Protein AF-0000000080508509 (afdb_homodimer)

Solvent-accessible surface area (backbone atoms only — not comparable to full-atom values): 11222 Å² total; per-residue (Å²): 131,80,60,47,31,61,36,50,86,45,82,54,55,72,40,96,90,45,102,62,51,73,41,67,70,56,80,52,64,71,57,26,54,51,52,53,60,67,33,63,46,80,98,64,75,83,56,93,89,34,28,39,43,48,80,21,42,58,78,85,31,48,38,66,71,68,46,54,82,38,71,38,93,80,52,66,69,73,52,74,74,63,74,76,69,74,68,84,120,129,82,60,47,33,61,36,48,84,45,81,55,54,71,39,95,89,44,100,60,51,72,39,65,69,56,83,51,65,71,58,26,54,52,51,52,61,68,32,64,46,80,97,63,76,82,56,92,87,33,28,38,44,48,79,21,41,57,78,85,32,49,35,66,71,70,48,54,82,38,70,39,93,80,52,67,72,74,53,74,75,64,72,75,68,73,69,84,120

Radius of gyration: 24.79 Å; Cα contacts (8 Å, |Δi|>4): 246; chains: 2; bounding box: 26×82×51 Å

Sequence (178 aa):
MPTNCAAAGCATTYNKHINISFHRFPLDPKRRKEWVRLVRRKNFVPGKHTFLCSKHFEASCFDLTGQTRRLKMDAVPTIFDFCTHIKSMMPTNCAAAGCATTYNKHINISFHRFPLDPKRRKEWVRLVRRKNFVPGKHTFLCSKHFEASCFDLTGQTRRLKMDAVPTIFDFCTHIKSM

pLDDT: mean 87.16, std 14.8, range [30.55, 97.12]

Nearest PDB structures (foldseek):
  2d8r-assembly1_A  TM=6.624E-01  e=6.132E-11  Homo sapiens
  2l1g-assembly1_A  TM=7.612E-01  e=1.459E-04  Homo sapiens
  8k2c-assembly1_Sa  TM=2.444E-01  e=3.471E+00  Homo sapiens
  6az1-assembly1_b  TM=2.958E-01  e=5.538E+00  Leishmania donovani
  2d8r-assembly1_A  TM=6.630E-01  e=4.109E-11  Homo sapiens

Organism: NCBI:txid72004

InterPro domains:
  IPR006612 THAP-type zinc finger [PF05485] (5-80)
  IPR006612 THAP-type zinc finger [PS50950] (1-80)
  IPR006612 THAP-type zinc finger [SM00692] (22-85)
  IPR006612 THAP-type zinc finger [SM00980] (3-86)
  IPR026521 THAP domain-containing protein 2 [PTHR47696] (1-89)
  IPR038441 THAP-type zinc finger superfamily [G3DSA:6.20.210.20] (7-72)

Secondary structure (DSSP, 8-state):
---BB-STT---B--TTS---EEEPPSSHHHHHHHHHHTT-TT----TT-EEEGGGS-GGGEE------EEPTT---------------/---BB-STT---B--TTS---EEEPPSSHHHHHHHHHHTT-TT----TT-EEEGGGS-GGGEE------EEPTT---------------

Structure (mmCIF, N/CA/C/O backbone):
data_AF-0000000080508509-model_v1
#
loop_
_entity.id
_entity.type
_entity.pdbx_description
1 polymer 'THAP-t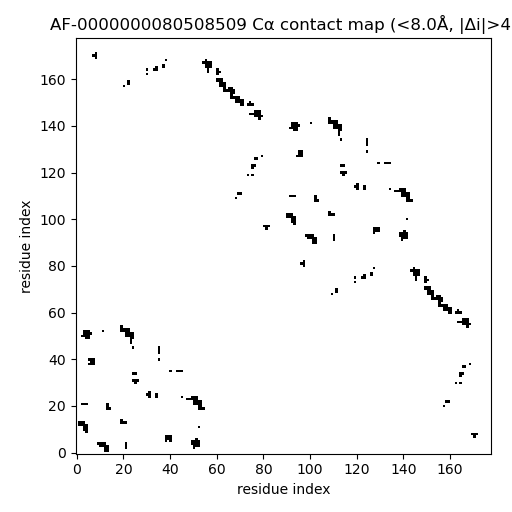ype domain-containing protein'
#
loop_
_atom_site.group_PDB
_atom_site.id
_atom_site.type_symbol
_atom_site.label_atom_id
_atom_site.label_alt_id
_atom_site.label_comp_id
_atom_site.label_asym_id
_atom_site.label_entity_id
_atom_site.label_seq_id
_atom_site.pdbx_PDB_ins_code
_atom_site.Cartn_x
_atom_site.Cartn_y
_atom_site.Cartn_z
_atom_site.occupancy
_atom_site.B_iso_or_equiv
_atom_site.auth_seq_id
_atom_site.auth_comp_id
_atom_site.auth_asym_id
_atom_site.auth_atom_id
_atom_site.pdbx_PDB_model_num
ATOM 1 N N . MET A 1 1 ? 14.562 12.945 16.875 1 72.56 1 MET A N 1
ATOM 2 C CA . MET A 1 1 ? 13.297 13.469 17.375 1 72.56 1 MET A CA 1
ATOM 3 C C . MET A 1 1 ? 12.117 12.836 16.641 1 72.56 1 MET A C 1
ATOM 5 O O . MET A 1 1 ? 12.188 12.562 15.445 1 72.56 1 MET A O 1
ATOM 9 N N . PRO A 1 2 ? 11.117 12.391 17.453 1 84.06 2 PRO A N 1
ATOM 10 C CA . PRO A 1 2 ? 10.008 11.75 16.734 1 84.06 2 PRO A CA 1
ATOM 11 C C . PRO A 1 2 ? 9.266 12.711 15.812 1 84.06 2 PRO A C 1
ATOM 13 O O . PRO A 1 2 ? 9.312 13.93 16.016 1 84.06 2 PRO A O 1
ATOM 16 N N . THR A 1 3 ? 8.734 12.234 14.758 1 93.12 3 THR A N 1
ATOM 17 C CA . THR A 1 3 ? 7.918 13.023 13.836 1 93.12 3 THR A CA 1
ATOM 18 C C . THR A 1 3 ? 6.711 13.609 14.555 1 93.12 3 THR A C 1
ATOM 20 O O . THR A 1 3 ? 6.02 12.906 15.297 1 93.12 3 THR A O 1
ATOM 23 N N . ASN A 1 4 ? 6.582 14.938 14.484 1 95.75 4 ASN A N 1
ATOM 24 C CA . ASN A 1 4 ? 5.441 15.617 15.086 1 95.75 4 ASN A CA 1
ATOM 25 C C . ASN A 1 4 ? 4.746 16.531 14.086 1 95.75 4 ASN A C 1
ATOM 27 O O . ASN A 1 4 ? 5.289 16.828 13.023 1 95.75 4 ASN A O 1
ATOM 31 N N . CYS A 1 5 ? 3.564 16.938 14.414 1 95.88 5 CYS A N 1
ATOM 32 C CA . CYS A 1 5 ? 2.75 17.781 13.547 1 95.88 5 CYS A CA 1
ATOM 33 C C . CYS A 1 5 ? 3.166 19.25 13.664 1 95.88 5 CYS A C 1
ATOM 35 O O . CYS A 1 5 ? 3.436 19.734 14.758 1 95.88 5 CYS A O 1
ATOM 37 N N . ALA A 1 6 ? 3.119 19.938 12.617 1 95 6 ALA A N 1
ATOM 38 C CA . ALA A 1 6 ? 3.592 21.312 12.578 1 95 6 ALA A CA 1
ATOM 39 C C . ALA A 1 6 ? 2.445 22.297 12.82 1 95 6 ALA A C 1
ATOM 41 O O . ALA A 1 6 ? 2.676 23.484 13.039 1 95 6 ALA A O 1
ATOM 42 N N . ALA A 1 7 ? 1.278 21.875 12.805 1 94.81 7 ALA A N 1
ATOM 43 C CA . ALA A 1 7 ? 0.15 22.797 12.969 1 94.81 7 ALA A CA 1
ATOM 44 C C . ALA A 1 7 ? 0.145 23.406 14.367 1 94.81 7 ALA A C 1
ATOM 46 O O . ALA A 1 7 ? 0.368 22.703 15.359 1 94.81 7 ALA A O 1
ATOM 47 N N . ALA A 1 8 ? -0.17 24.672 14.359 1 92.25 8 ALA A N 1
ATOM 48 C CA . ALA A 1 8 ? -0.276 25.344 15.648 1 92.25 8 ALA A CA 1
ATOM 49 C C . ALA A 1 8 ? -1.357 24.703 16.516 1 92.25 8 ALA A C 1
ATOM 51 O O . ALA A 1 8 ? -2.473 24.469 16.047 1 92.25 8 ALA A O 1
ATOM 52 N N . GLY A 1 9 ? -0.946 24.344 17.812 1 90.12 9 GLY A N 1
ATOM 53 C CA . GLY A 1 9 ? -1.925 23.812 18.75 1 90.12 9 GLY A CA 1
ATOM 54 C C . GLY A 1 9 ? -2.072 22.312 18.656 1 90.12 9 GLY A C 1
ATOM 55 O O . GLY A 1 9 ? -2.822 21.703 19.422 1 90.12 9 GLY A O 1
ATOM 56 N N . CYS A 1 10 ? -1.465 21.734 17.656 1 92.88 10 CYS A N 1
ATOM 57 C CA . CYS A 1 10 ? -1.53 20.281 17.531 1 92.88 10 CYS A CA 1
ATOM 58 C C . CYS A 1 10 ? -0.289 19.625 18.125 1 92.88 10 CYS A C 1
ATOM 60 O O . CYS A 1 10 ? 0.835 19.969 17.75 1 92.88 10 CYS A O 1
ATOM 62 N N . ALA A 1 11 ? -0.434 18.688 19.031 1 92.38 11 ALA A N 1
ATOM 63 C CA . ALA A 1 11 ? 0.683 18.047 19.719 1 92.38 11 ALA A CA 1
ATOM 64 C C . ALA A 1 11 ? 0.835 16.594 19.281 1 92.38 11 ALA A C 1
ATOM 66 O O . ALA A 1 11 ? 1.504 15.805 19.953 1 92.38 11 ALA A O 1
ATOM 67 N N . THR A 1 12 ? 0.213 16.375 18.188 1 94.44 12 THR A N 1
ATOM 68 C CA . THR A 1 12 ? 0.257 14.977 17.75 1 94.44 12 THR A CA 1
ATOM 69 C C . THR A 1 12 ? 1.686 14.562 17.406 1 94.44 12 THR A C 1
ATOM 71 O O . THR A 1 12 ? 2.398 15.297 16.703 1 94.44 12 THR A O 1
ATOM 74 N N . THR A 1 13 ? 2.139 13.461 17.938 1 95.25 13 THR A N 1
ATOM 75 C CA . THR A 1 13 ? 3.43 12.844 17.656 1 95.25 13 THR A CA 1
ATOM 76 C C . THR A 1 13 ? 3.244 11.414 17.141 1 95.25 13 THR A C 1
ATOM 78 O O . THR A 1 13 ? 2.27 10.75 17.484 1 95.25 13 THR A O 1
ATOM 81 N N . TYR A 1 14 ? 4.109 11.109 16.328 1 94.81 14 TYR A N 1
ATOM 82 C CA . TYR A 1 14 ? 4 9.789 15.727 1 94.81 14 TYR A CA 1
ATOM 83 C C . TYR A 1 14 ? 3.959 8.695 16.797 1 94.81 14 TYR A C 1
ATOM 85 O O . TYR A 1 14 ? 4.746 8.719 17.734 1 94.81 14 TYR A O 1
ATOM 93 N N . ASN A 1 15 ? 3.027 7.938 16.625 1 89.94 15 ASN A N 1
ATOM 94 C CA . ASN A 1 15 ? 2.811 6.738 17.422 1 89.94 15 ASN A CA 1
ATOM 95 C C . ASN A 1 15 ? 2.354 5.566 16.562 1 89.94 15 ASN A C 1
ATOM 97 O O . ASN A 1 15 ? 1.286 5.617 15.945 1 89.94 15 ASN A O 1
ATOM 101 N N . LYS A 1 16 ? 3.238 4.504 16.547 1 86.88 16 LYS A N 1
ATOM 102 C CA . LYS A 1 16 ? 2.975 3.365 15.672 1 86.88 16 LYS A CA 1
ATOM 103 C C . LYS A 1 16 ? 1.656 2.688 16.031 1 86.88 16 LYS A C 1
ATOM 105 O O . LYS A 1 16 ? 1.104 1.926 15.234 1 86.88 16 LYS A O 1
ATOM 110 N N . HIS A 1 17 ? 1.22 2.959 17.266 1 90.25 17 HIS A N 1
ATOM 111 C CA . HIS A 1 17 ? 0.014 2.287 17.734 1 90.25 17 HIS A CA 1
ATOM 112 C C . HIS A 1 17 ? -1.232 3.107 17.422 1 90.25 17 HIS A C 1
ATOM 114 O O . HIS A 1 17 ? -2.354 2.666 17.672 1 90.25 17 HIS A O 1
ATOM 120 N N . ILE A 1 18 ? -0.999 4.262 16.953 1 87.25 18 ILE A N 1
ATOM 121 C CA . ILE A 1 18 ? -2.113 5.141 16.609 1 87.25 18 ILE A CA 1
ATOM 122 C C . ILE A 1 18 ? -2.156 5.355 15.109 1 87.25 18 ILE A C 1
ATOM 124 O O . ILE A 1 18 ? -1.117 5.539 14.469 1 87.25 18 ILE A O 1
ATOM 128 N N . ASN A 1 19 ? -3.451 5.285 14.555 1 89.06 19 ASN A N 1
ATOM 129 C CA . ASN A 1 19 ? -3.639 5.41 13.109 1 89.06 19 ASN A CA 1
ATOM 130 C C . ASN A 1 19 ? -3.635 6.875 12.672 1 89.06 19 ASN A C 1
ATOM 132 O O . ASN A 1 19 ? -4.66 7.398 12.242 1 89.06 19 ASN A O 1
ATOM 136 N N . ILE A 1 20 ? -2.555 7.449 12.906 1 92.94 20 ILE A N 1
ATOM 137 C CA . ILE A 1 20 ? -2.357 8.812 12.438 1 92.94 20 ILE A CA 1
ATOM 138 C C . ILE A 1 20 ? -1.149 8.875 11.508 1 92.94 20 ILE A C 1
ATOM 140 O O . ILE A 1 20 ? -0.063 8.406 11.859 1 92.94 20 ILE A O 1
ATOM 144 N N . SER A 1 21 ? -1.402 9.375 10.281 1 93.12 21 SER A N 1
ATOM 145 C CA . SER A 1 21 ? -0.317 9.508 9.312 1 93.12 21 SER A CA 1
ATOM 146 C C . SER A 1 21 ? 0.202 10.938 9.25 1 93.12 21 SER A C 1
ATOM 148 O O . SER A 1 21 ? -0.499 11.875 9.641 1 93.12 21 SER A O 1
ATOM 150 N N . PHE A 1 22 ? 1.434 11.125 8.867 1 95.5 22 PHE A N 1
ATOM 151 C CA . PHE A 1 22 ? 2.115 12.406 8.758 1 95.5 22 PHE A CA 1
ATOM 152 C C . PHE A 1 22 ? 2.506 12.695 7.309 1 95.5 22 PHE A C 1
ATOM 154 O O . PHE A 1 22 ? 3.107 11.844 6.645 1 95.5 22 PHE A O 1
ATOM 161 N N . HIS A 1 23 ? 2.193 13.891 6.828 1 95.94 23 HIS A N 1
ATOM 162 C CA . HIS A 1 23 ? 2.318 14.211 5.41 1 95.94 23 HIS A CA 1
ATOM 163 C C . HIS A 1 23 ? 3.145 15.469 5.195 1 95.94 23 HIS A C 1
ATOM 165 O O . HIS A 1 23 ? 2.936 16.484 5.879 1 95.94 23 HIS A O 1
ATOM 171 N N . ARG A 1 24 ? 3.988 15.359 4.309 1 95.31 24 ARG A N 1
ATOM 172 C CA . ARG A 1 24 ? 4.855 16.484 3.975 1 95.31 24 ARG A CA 1
ATOM 173 C C . ARG A 1 24 ? 4.062 17.609 3.324 1 95.31 24 ARG A C 1
ATOM 175 O O . ARG A 1 24 ? 3.033 17.375 2.693 1 95.31 24 ARG A O 1
ATOM 182 N N . PHE A 1 25 ? 4.668 18.828 3.457 1 96.31 25 PHE A N 1
ATOM 183 C CA . PHE A 1 25 ? 4.082 19.969 2.758 1 96.31 25 PHE A CA 1
ATOM 184 C C . PHE A 1 25 ? 4.266 19.828 1.251 1 96.31 25 PHE A C 1
ATOM 186 O O . PHE A 1 25 ? 5.281 19.297 0.789 1 96.31 25 PHE A O 1
ATOM 193 N N . PRO A 1 26 ? 3.32 20.344 0.505 1 94.5 26 PRO A N 1
ATOM 194 C CA . PRO A 1 26 ? 3.381 20.203 -0.952 1 94.5 26 PRO A CA 1
ATOM 195 C C . PRO A 1 26 ? 4.605 20.875 -1.558 1 94.5 26 PRO A C 1
ATOM 197 O O . PRO A 1 26 ? 5.062 21.906 -1.053 1 94.5 26 PRO A O 1
ATOM 200 N N . LEU A 1 27 ? 5.059 20.312 -2.588 1 91.81 27 LEU A N 1
ATOM 201 C CA . LEU A 1 27 ? 6.141 20.922 -3.348 1 91.81 27 LEU A CA 1
ATOM 202 C C . LEU A 1 27 ? 5.617 22.047 -4.246 1 91.81 27 LEU A C 1
ATOM 204 O O . LEU A 1 27 ? 6.328 23.016 -4.52 1 91.81 27 LEU A O 1
ATOM 208 N N . ASP A 1 28 ? 4.434 21.859 -4.703 1 93.25 28 ASP A N 1
ATOM 209 C CA . ASP A 1 28 ? 3.787 22.922 -5.477 1 93.25 28 ASP A CA 1
ATOM 210 C C . ASP A 1 28 ? 3.697 24.219 -4.676 1 93.25 28 ASP A C 1
ATOM 212 O O . ASP A 1 28 ? 3.111 24.234 -3.59 1 93.25 28 ASP A O 1
ATOM 216 N N . PRO A 1 29 ? 4.297 25.25 -5.246 1 93.94 29 PRO A N 1
ATOM 217 C CA . PRO A 1 29 ? 4.391 26.484 -4.461 1 93.94 29 PRO A CA 1
ATOM 218 C C . PRO A 1 29 ? 3.021 27.047 -4.082 1 93.94 29 PRO A C 1
ATOM 220 O O . PRO A 1 29 ? 2.855 27.594 -2.984 1 93.94 29 PRO A O 1
ATOM 223 N N . LYS A 1 30 ? 2.109 26.969 -5 1 94.44 30 LYS A N 1
ATOM 224 C CA . LYS A 1 30 ? 0.781 27.5 -4.703 1 94.44 30 LYS A CA 1
ATOM 225 C C . LYS A 1 30 ? 0.122 26.719 -3.562 1 94.44 30 LYS A C 1
ATOM 227 O O . LYS A 1 30 ? -0.407 27.312 -2.623 1 94.44 30 LYS A O 1
ATOM 232 N N . ARG A 1 31 ? 0.186 25.453 -3.641 1 94.31 31 ARG A N 1
ATOM 233 C CA . ARG A 1 31 ? -0.402 24.609 -2.613 1 94.31 31 ARG A CA 1
ATOM 234 C C . ARG A 1 31 ? 0.341 24.75 -1.289 1 94.31 31 ARG A C 1
ATOM 236 O O . ARG A 1 31 ? -0.278 24.781 -0.223 1 94.31 31 ARG A O 1
ATOM 243 N N . ARG A 1 32 ? 1.584 24.797 -1.441 1 95.38 32 ARG A N 1
ATOM 244 C CA . ARG A 1 32 ? 2.426 24.938 -0.26 1 95.38 32 ARG A CA 1
ATOM 245 C C . ARG A 1 32 ? 2.082 26.219 0.5 1 95.38 32 ARG A C 1
ATOM 247 O O . ARG A 1 32 ? 1.946 26.203 1.726 1 95.38 32 ARG A O 1
ATOM 254 N N . LYS A 1 33 ? 1.984 27.297 -0.17 1 94.69 33 LYS A N 1
ATOM 255 C CA . LYS A 1 33 ? 1.619 28.578 0.445 1 94.69 33 LYS A CA 1
ATOM 256 C C . LYS A 1 33 ? 0.267 28.469 1.146 1 94.69 33 LYS A C 1
ATOM 258 O O . LYS A 1 33 ? 0.091 29.016 2.242 1 94.69 33 LYS A O 1
ATOM 263 N N . GLU A 1 34 ? -0.611 27.781 0.542 1 95.62 34 GLU A N 1
ATOM 264 C CA . GLU A 1 34 ? -1.937 27.609 1.127 1 95.62 34 GLU A CA 1
ATOM 265 C C . GLU A 1 34 ? -1.864 26.812 2.434 1 95.62 34 GLU A C 1
ATOM 267 O O . GLU A 1 34 ? -2.482 27.203 3.43 1 95.62 34 GLU A O 1
ATOM 272 N N . TRP A 1 35 ? -1.175 25.703 2.418 1 97.06 35 TRP A N 1
ATOM 273 C CA . TRP A 1 35 ? -0.987 24.906 3.633 1 97.06 35 TRP A CA 1
ATOM 274 C C . TRP A 1 35 ? -0.374 25.766 4.742 1 97.06 35 TRP A C 1
ATOM 276 O O . TRP A 1 35 ? -0.837 25.734 5.883 1 97.06 35 TRP A O 1
ATOM 286 N N . VAL A 1 36 ? 0.632 26.531 4.441 1 96.12 36 VAL A N 1
ATOM 287 C CA . VAL A 1 36 ? 1.371 27.328 5.418 1 96.12 36 VAL A CA 1
ATOM 288 C C . VAL A 1 36 ? 0.443 28.359 6.047 1 96.12 36 VAL A C 1
ATOM 290 O O . VAL A 1 36 ? 0.501 28.594 7.254 1 96.12 36 VAL A O 1
ATOM 293 N N . ARG A 1 37 ? -0.347 28.891 5.289 1 94.31 37 ARG A N 1
ATOM 294 C CA . ARG A 1 37 ? -1.312 29.859 5.793 1 94.31 37 ARG A CA 1
ATOM 295 C C . ARG A 1 37 ? -2.293 29.203 6.762 1 94.31 37 ARG A C 1
ATOM 297 O O . ARG A 1 37 ? -2.645 29.797 7.785 1 94.31 37 ARG A O 1
ATOM 304 N N . LEU A 1 38 ? -2.666 28.062 6.5 1 94.5 38 LEU A N 1
ATOM 305 C CA . LEU A 1 38 ? -3.736 27.391 7.23 1 94.5 38 LEU A CA 1
ATOM 306 C C . LEU A 1 38 ? -3.227 26.844 8.562 1 94.5 38 LEU A C 1
ATOM 308 O O . LEU A 1 38 ? -3.992 26.719 9.516 1 94.5 38 LEU A O 1
ATOM 312 N N . VAL A 1 39 ? -1.944 26.547 8.672 1 94.25 39 VAL A N 1
ATOM 313 C CA . VAL A 1 39 ? -1.438 25.953 9.898 1 94.25 39 VAL A CA 1
ATOM 314 C C . VAL A 1 39 ? -1.191 27.031 10.945 1 94.25 39 VAL A C 1
ATOM 316 O O . VAL A 1 39 ? -0.866 26.734 12.094 1 94.25 39 VAL A O 1
ATOM 319 N N . ARG A 1 40 ? -1.244 28.234 10.688 1 90.62 40 ARG A N 1
ATOM 320 C CA . ARG A 1 40 ? -1.271 29.406 11.547 1 90.62 40 ARG A CA 1
ATOM 321 C C . ARG A 1 40 ? -0.055 29.438 12.469 1 90.62 40 ARG A C 1
ATOM 323 O O . ARG A 1 40 ? -0.177 29.75 13.656 1 90.62 40 ARG A O 1
ATOM 330 N N . ARG A 1 41 ? 0.972 29.047 11.93 1 88 41 ARG A N 1
ATOM 331 C CA . ARG A 1 41 ? 2.227 29.188 12.656 1 88 41 ARG A CA 1
ATOM 332 C C . ARG A 1 41 ? 2.953 30.469 12.258 1 88 41 ARG A C 1
ATOM 334 O O . ARG A 1 41 ? 3.064 30.781 11.07 1 88 41 ARG A O 1
ATOM 341 N N . LYS A 1 42 ? 3.326 31.203 13.242 1 85.81 42 LYS A N 1
ATOM 342 C CA . LYS A 1 42 ? 4.004 32.469 12.977 1 85.81 42 LYS A CA 1
ATOM 343 C C . LYS A 1 42 ? 5.41 32.25 12.43 1 85.81 42 LYS A C 1
ATOM 345 O O . LYS A 1 42 ? 6.145 31.391 12.93 1 85.81 42 LYS A O 1
ATOM 350 N N . ASN A 1 43 ? 5.852 33.125 11.336 1 88.81 43 ASN A N 1
ATOM 351 C CA . ASN A 1 43 ? 7.184 33.031 10.742 1 88.81 43 ASN A CA 1
ATOM 352 C C . ASN A 1 43 ? 7.598 31.609 10.461 1 88.81 43 ASN A C 1
ATOM 354 O O . ASN A 1 43 ? 8.719 31.203 10.766 1 88.81 43 ASN A O 1
ATOM 358 N N . PHE A 1 44 ? 6.746 30.875 9.992 1 93 44 PHE A N 1
ATOM 359 C CA . PHE A 1 44 ? 6.926 29.453 9.805 1 93 44 PHE A CA 1
ATOM 360 C C . PHE A 1 44 ? 7.262 29.141 8.344 1 93 44 PHE A C 1
ATOM 362 O O . PHE A 1 44 ? 6.555 29.578 7.434 1 93 44 PHE A O 1
ATOM 369 N N . VAL A 1 45 ? 8.344 28.5 8.008 1 93.19 45 VAL A N 1
ATOM 370 C CA . VAL A 1 45 ? 8.734 27.984 6.707 1 93.19 45 VAL A CA 1
ATOM 371 C C . VAL A 1 45 ? 9.016 26.484 6.812 1 93.19 45 VAL A C 1
ATOM 373 O O . VAL A 1 45 ? 10.016 26.078 7.41 1 93.19 45 VAL A O 1
ATOM 376 N N . PRO A 1 46 ? 8.133 25.719 6.223 1 94.38 46 PRO A N 1
ATOM 377 C CA . PRO A 1 46 ? 8.352 24.281 6.344 1 94.38 46 PRO A CA 1
ATOM 378 C C . PRO A 1 46 ? 9.562 23.812 5.543 1 94.38 46 PRO A C 1
ATOM 380 O O . PRO A 1 46 ? 9.797 24.281 4.43 1 94.38 46 PRO A O 1
ATOM 383 N N . GLY A 1 47 ? 10.344 22.969 6.191 1 91.69 47 GLY A N 1
ATOM 384 C CA . GLY A 1 47 ? 11.461 22.344 5.516 1 91.69 47 GLY A CA 1
ATOM 385 C C . GLY A 1 47 ? 11.141 20.953 4.988 1 91.69 47 GLY A C 1
ATOM 386 O O . GLY A 1 47 ? 9.977 20.594 4.859 1 91.69 47 GLY A O 1
ATOM 387 N N . LYS A 1 48 ? 12.18 20.188 4.699 1 90 48 LYS A N 1
ATOM 388 C CA . LYS A 1 48 ? 12.039 18.859 4.133 1 90 48 LYS A CA 1
ATOM 389 C C . LYS A 1 48 ? 11.445 17.875 5.145 1 90 48 LYS A C 1
ATOM 391 O O . LYS A 1 48 ? 10.734 16.938 4.773 1 90 48 LYS A O 1
ATOM 396 N N . HIS A 1 49 ? 11.719 18.109 6.348 1 93.5 49 HIS A N 1
ATOM 397 C CA . HIS A 1 49 ? 11.25 17.188 7.375 1 93.5 49 HIS A CA 1
ATOM 398 C C . HIS A 1 49 ? 10.164 17.844 8.234 1 93.5 49 HIS A C 1
ATOM 400 O O . HIS A 1 49 ? 10.203 17.734 9.461 1 93.5 49 HIS A O 1
ATOM 406 N N . THR A 1 50 ? 9.312 18.625 7.723 1 95.44 50 THR A N 1
ATOM 407 C CA . THR A 1 50 ? 8.148 19.203 8.375 1 95.44 50 THR A CA 1
ATOM 408 C C . THR A 1 50 ? 6.863 18.531 7.895 1 95.44 50 THR A C 1
ATOM 410 O O . THR A 1 50 ? 6.652 18.375 6.695 1 95.44 50 THR A O 1
ATOM 413 N N . PHE A 1 51 ? 6.012 18.172 8.906 1 96.88 51 PHE A N 1
ATOM 414 C CA . PHE A 1 51 ? 4.859 17.359 8.539 1 96.88 51 PHE A CA 1
ATOM 415 C C . PHE A 1 51 ? 3.58 17.906 9.148 1 96.88 51 PHE A C 1
ATOM 417 O O . PHE A 1 51 ? 3.625 18.625 10.164 1 96.88 51 PHE A O 1
ATOM 424 N N . LEU A 1 52 ? 2.506 17.547 8.5 1 96.81 52 LEU A N 1
ATOM 425 C CA . LEU A 1 52 ? 1.159 17.703 9.039 1 96.81 52 LEU A CA 1
ATOM 426 C C . LEU A 1 52 ? 0.507 16.344 9.258 1 96.81 52 LEU A C 1
ATOM 428 O O . LEU A 1 52 ? 0.624 15.445 8.414 1 96.81 52 LEU A O 1
ATOM 432 N N . CYS A 1 53 ? -0.095 16.234 10.398 1 96.75 53 CYS A N 1
ATOM 433 C CA . CYS A 1 53 ? -0.702 14.938 10.664 1 96.75 53 CYS A CA 1
ATOM 434 C C . CYS A 1 53 ? -2.068 14.82 1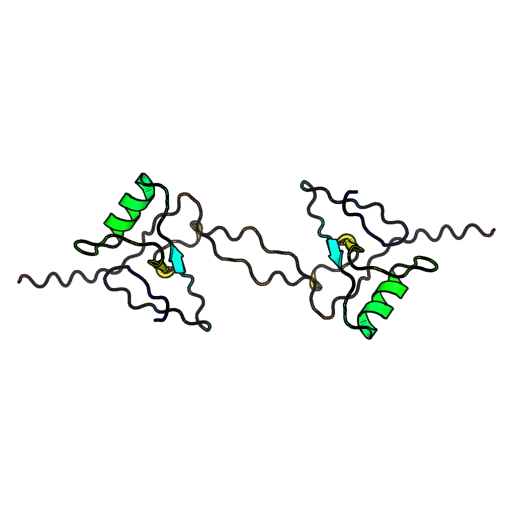0 1 96.75 53 CYS A C 1
ATOM 436 O O . CYS A 1 53 ? -2.648 15.828 9.594 1 96.75 53 CYS A O 1
ATOM 438 N N . SER A 1 54 ? -2.656 13.672 9.898 1 96.62 54 SER A N 1
ATOM 439 C CA . SER A 1 54 ? -3.857 13.352 9.125 1 96.62 54 SER A CA 1
ATOM 440 C C . SER A 1 54 ? -5.109 13.883 9.812 1 96.62 54 SER A C 1
ATOM 442 O O . SER A 1 54 ? -6.168 13.992 9.195 1 96.62 54 SER A O 1
ATOM 444 N N . LYS A 1 55 ? -5 14.297 11.031 1 95.75 55 LYS A N 1
ATOM 445 C CA . LYS A 1 55 ? -6.164 14.82 11.742 1 95.75 55 LYS A CA 1
ATOM 446 C C . LYS A 1 55 ? -6.672 16.109 11.102 1 95.75 55 LYS A C 1
ATOM 448 O O . LYS A 1 55 ? -7.816 16.5 11.32 1 95.75 55 LYS A O 1
ATOM 453 N N . HIS A 1 56 ? -5.902 16.688 10.344 1 97 56 HIS A N 1
ATOM 454 C CA . HIS A 1 56 ? -6.223 18 9.812 1 97 56 HIS A CA 1
ATOM 455 C C . HIS A 1 56 ? -6.875 17.906 8.438 1 97 56 HIS A C 1
ATOM 457 O O . HIS A 1 56 ? -7.203 18.922 7.824 1 97 56 HIS A O 1
ATOM 463 N N . PHE A 1 57 ? -7.066 16.688 8 1 97.12 57 PHE A N 1
ATOM 464 C CA . PHE A 1 57 ? -7.633 16.469 6.672 1 97.12 57 PHE A CA 1
ATOM 465 C C . PHE A 1 57 ? -8.938 15.695 6.762 1 97.12 57 PHE A C 1
ATOM 467 O O . PHE A 1 57 ? -9.102 14.852 7.641 1 97.12 57 PHE A O 1
ATOM 474 N N . GLU A 1 58 ? -9.758 15.977 5.836 1 95.94 58 GLU A N 1
ATOM 475 C CA . GLU A 1 58 ? -10.945 15.141 5.66 1 95.94 58 GLU A CA 1
ATOM 476 C C . GLU A 1 58 ? -10.578 13.781 5.07 1 95.94 58 GLU A C 1
ATOM 478 O O . GLU A 1 58 ? -9.586 13.656 4.348 1 95.94 58 GLU A O 1
ATOM 483 N N . ALA A 1 59 ? -11.445 12.797 5.328 1 92.62 59 ALA A N 1
ATOM 484 C CA . ALA A 1 59 ? -11.211 11.445 4.832 1 92.62 59 ALA A CA 1
ATOM 485 C C . ALA A 1 59 ? -11.141 11.422 3.307 1 92.62 59 ALA A C 1
ATOM 487 O O . ALA A 1 59 ? -10.398 10.625 2.725 1 92.62 59 ALA A O 1
ATOM 488 N N . SER A 1 60 ? -11.898 12.352 2.646 1 93 60 SER A N 1
ATOM 489 C CA . SER A 1 60 ? -11.984 12.391 1.19 1 93 60 SER A CA 1
ATOM 490 C C . SER A 1 60 ? -10.672 12.875 0.578 1 93 60 SER A C 1
ATOM 492 O O . SER A 1 60 ? -10.461 12.742 -0.629 1 93 60 SER A O 1
ATOM 494 N N . CYS A 1 61 ? -9.836 13.336 1.396 1 95.06 61 CYS A N 1
ATOM 495 C CA . CYS A 1 61 ? -8.562 13.852 0.907 1 95.06 61 CYS A CA 1
ATOM 496 C C . CYS A 1 61 ? -7.562 12.727 0.688 1 95.06 61 CYS A C 1
ATOM 498 O O . CYS A 1 61 ? -6.531 12.922 0.037 1 95.06 61 CYS A O 1
ATOM 500 N N . PHE A 1 62 ? -7.824 11.625 1.168 1 92.31 62 PHE A N 1
ATOM 501 C CA . PHE A 1 62 ? -6.82 10.562 1.159 1 92.31 62 PHE A CA 1
ATOM 502 C C . PHE A 1 62 ? -7.027 9.633 -0.027 1 92.31 62 PHE A C 1
ATOM 504 O O . PHE A 1 62 ? -8.164 9.336 -0.401 1 92.31 62 PHE A O 1
ATOM 511 N N . ASP A 1 63 ? -5.914 9.344 -0.693 1 86.31 63 ASP A N 1
ATOM 512 C CA . ASP A 1 63 ? -5.836 8.305 -1.713 1 86.31 63 ASP A CA 1
ATOM 513 C C . ASP A 1 63 ? -5.438 6.961 -1.1 1 86.31 63 ASP A C 1
ATOM 515 O O . ASP A 1 63 ? -4.293 6.777 -0.683 1 86.31 63 ASP A O 1
ATOM 519 N N . LEU A 1 64 ? -6.34 6.184 -1.075 1 75.5 64 LEU A N 1
ATOM 520 C CA . LEU A 1 64 ? -6.102 4.879 -0.471 1 75.5 64 LEU A CA 1
ATOM 521 C C . LEU A 1 64 ? -5.875 3.816 -1.543 1 75.5 64 LEU A C 1
ATOM 523 O O . LEU A 1 64 ? -6.031 2.623 -1.282 1 75.5 64 LEU A O 1
ATOM 527 N N . THR A 1 65 ? -5.539 4.535 -2.758 1 66.06 65 THR A N 1
ATOM 528 C CA . THR A 1 65 ? -5.258 3.645 -3.879 1 66.06 65 THR A CA 1
ATOM 529 C C . THR A 1 65 ? -3.824 3.127 -3.811 1 66.06 65 THR A C 1
ATOM 531 O O . THR A 1 65 ? -2.965 3.74 -3.176 1 66.06 65 THR A O 1
ATOM 534 N N . GLY A 1 66 ? -3.637 1.788 -4.098 1 66.62 66 GLY A N 1
ATOM 535 C CA . GLY A 1 66 ? -2.295 1.237 -4.207 1 66.62 66 GLY A CA 1
ATOM 536 C C . GLY A 1 66 ? -2.039 0.094 -3.242 1 66.62 66 GLY A C 1
ATOM 537 O O . GLY A 1 66 ? -0.92 -0.073 -2.752 1 66.62 66 GLY A O 1
ATOM 538 N N . GLN A 1 67 ? -3.039 -0.182 -2.783 1 67.81 67 GLN A N 1
ATOM 539 C CA . GLN A 1 67 ? -2.824 -1.376 -1.974 1 67.81 67 GLN A CA 1
ATOM 540 C C . GLN A 1 67 ? -2.162 -2.482 -2.789 1 67.81 67 GLN A C 1
ATOM 542 O O . GLN A 1 67 ? -2.5 -2.688 -3.957 1 67.81 67 GLN A O 1
ATOM 547 N N . THR A 1 68 ? -0.885 -2.723 -2.348 1 71.19 68 THR A N 1
ATOM 548 C CA . THR A 1 68 ? -0.273 -3.889 -2.977 1 71.19 68 THR A CA 1
ATOM 549 C C . THR A 1 68 ? -0.997 -5.168 -2.564 1 71.19 68 THR A C 1
ATOM 551 O O . THR A 1 68 ? -1.363 -5.332 -1.398 1 71.19 68 THR A O 1
ATOM 554 N N . ARG A 1 69 ? -1.39 -5.891 -3.594 1 80.12 69 ARG A N 1
ATOM 555 C CA . ARG A 1 69 ? -1.995 -7.188 -3.318 1 80.12 69 ARG A CA 1
ATOM 556 C C . ARG A 1 69 ? -0.93 -8.234 -3.004 1 80.12 69 ARG A C 1
ATOM 558 O O . ARG A 1 69 ? -0.279 -8.758 -3.912 1 80.12 69 ARG A O 1
ATOM 565 N N . ARG A 1 70 ? -0.671 -8.43 -1.711 1 87.94 70 ARG A N 1
ATOM 566 C CA . ARG A 1 70 ? 0.282 -9.438 -1.257 1 87.94 70 ARG A CA 1
ATOM 567 C C . ARG A 1 70 ? -0.434 -10.703 -0.796 1 87.94 70 ARG A C 1
ATOM 569 O O . ARG A 1 70 ? -1.574 -10.641 -0.331 1 87.94 70 ARG A O 1
ATOM 576 N N . LEU A 1 71 ? 0.223 -11.805 -0.962 1 91.75 71 LEU A N 1
ATOM 577 C CA . LEU A 1 71 ? -0.31 -13.055 -0.431 1 91.75 71 LEU A CA 1
ATOM 578 C C . LEU A 1 71 ? 0.012 -13.195 1.054 1 91.75 71 LEU A C 1
ATOM 580 O O . LEU A 1 71 ? 1.104 -12.828 1.493 1 91.75 71 LEU A O 1
ATOM 584 N N . LYS A 1 72 ? -0.93 -13.711 1.78 1 90.44 72 LYS A N 1
ATOM 585 C CA . LYS A 1 72 ? -0.657 -14.102 3.16 1 90.44 72 LYS A CA 1
ATOM 586 C C . LYS A 1 72 ? 0.41 -15.188 3.223 1 90.44 72 LYS A C 1
ATOM 588 O O . LYS A 1 72 ? 0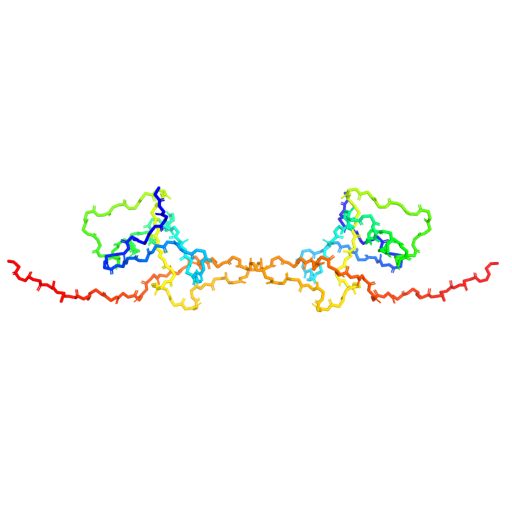.61 -15.922 2.254 1 90.44 72 LYS A O 1
ATOM 593 N N . MET A 1 73 ? 1.042 -15.344 4.289 1 88.25 73 MET A N 1
ATOM 594 C CA . MET A 1 73 ? 2.152 -16.266 4.48 1 88.25 73 MET A CA 1
ATOM 595 C C . MET A 1 73 ? 1.7 -17.719 4.27 1 88.25 73 MET A C 1
ATOM 597 O O . MET A 1 73 ? 2.465 -18.547 3.773 1 88.25 73 MET A O 1
ATOM 601 N N . ASP A 1 74 ? 0.504 -17.953 4.594 1 91.88 74 ASP A N 1
ATOM 602 C CA . ASP A 1 74 ? 0.034 -19.328 4.516 1 91.88 74 ASP A CA 1
ATOM 603 C C . ASP A 1 74 ? -0.808 -19.547 3.26 1 91.88 74 ASP A C 1
ATOM 605 O O . ASP A 1 74 ? -1.444 -20.594 3.111 1 91.88 74 ASP A O 1
ATOM 609 N N . ALA A 1 75 ? -0.817 -18.641 2.402 1 95.94 75 ALA A N 1
ATOM 610 C CA . ALA A 1 75 ? -1.649 -18.75 1.208 1 95.94 75 ALA A CA 1
ATOM 611 C C . ALA A 1 75 ? -1.199 -19.922 0.332 1 95.94 75 ALA A C 1
ATOM 613 O O . ALA A 1 75 ? 0 -20.125 0.134 1 95.94 75 ALA A O 1
ATOM 614 N N . VAL A 1 76 ? -2.135 -20.719 -0.177 1 95.81 76 VAL A N 1
ATOM 615 C CA . VAL A 1 76 ? -1.917 -21.844 -1.088 1 95.81 76 VAL A CA 1
ATOM 616 C C . VAL A 1 76 ? -2.828 -21.703 -2.305 1 95.81 76 VAL A C 1
ATOM 618 O O . VAL A 1 76 ? -4.023 -21.422 -2.166 1 95.81 76 VAL A O 1
ATOM 621 N N . PRO A 1 77 ? -2.234 -21.812 -3.514 1 96.12 77 PRO A N 1
ATOM 622 C CA . PRO A 1 77 ? -3.115 -21.766 -4.684 1 96.12 77 PRO A CA 1
ATOM 623 C C . PRO A 1 77 ? -4.039 -22.984 -4.77 1 96.12 77 PRO A C 1
ATOM 625 O O . PRO A 1 77 ? -3.592 -24.109 -4.59 1 96.12 77 PRO A O 1
ATOM 628 N N . THR A 1 78 ? -5.355 -22.703 -5.062 1 95.06 78 THR A N 1
ATOM 629 C CA . THR A 1 78 ? -6.305 -23.812 -5.082 1 95.06 78 THR A CA 1
ATOM 630 C C . THR A 1 78 ? -7.152 -23.766 -6.352 1 95.06 78 THR A C 1
ATOM 632 O O . THR A 1 78 ? -7.895 -24.719 -6.641 1 95.06 78 THR A O 1
ATOM 635 N N . ILE A 1 79 ? -7.086 -22.797 -7.086 1 94.75 79 ILE A N 1
ATOM 636 C CA . ILE A 1 79 ? -7.938 -22.641 -8.258 1 94.75 79 ILE A CA 1
ATOM 637 C C . ILE A 1 79 ? -7.137 -22.953 -9.523 1 94.75 79 ILE A C 1
ATOM 639 O O . ILE A 1 79 ? -6.293 -22.172 -9.945 1 94.75 79 ILE A O 1
ATOM 643 N N . PHE A 1 80 ? -7.43 -24.156 -10.078 1 92.25 80 PHE A N 1
ATOM 644 C CA . PHE A 1 80 ? -6.773 -24.594 -11.305 1 92.25 80 PHE A CA 1
ATOM 645 C C . PHE A 1 80 ? -7.777 -25.234 -12.266 1 92.25 80 PHE A C 1
ATOM 647 O O . PHE A 1 80 ? -8.758 -25.844 -11.828 1 92.25 80 PHE A O 1
ATOM 654 N N . ASP A 1 81 ? -7.754 -24.797 -13.484 1 81.12 81 ASP A N 1
ATOM 655 C CA . ASP A 1 81 ? -8.523 -25.484 -14.523 1 81.12 81 ASP A CA 1
ATOM 656 C C . ASP A 1 81 ? -7.609 -26.344 -15.398 1 81.12 81 ASP A C 1
ATOM 658 O O . ASP A 1 81 ? -7.137 -25.891 -16.453 1 81.12 81 ASP A O 1
ATOM 662 N N . PHE A 1 82 ? -7.141 -27.438 -14.844 1 72.94 82 PHE A N 1
ATOM 663 C CA . PHE A 1 82 ? -6.266 -28.297 -15.633 1 72.94 82 PHE A CA 1
ATOM 664 C C . PHE A 1 82 ? -7.07 -29.109 -16.656 1 72.94 82 PHE A C 1
ATOM 666 O O . PHE A 1 82 ? -8.078 -29.719 -16.312 1 72.94 82 PHE A O 1
ATOM 673 N N . CYS A 1 83 ? -7.652 -28.5 -17.594 1 59.78 83 CYS A N 1
ATOM 674 C CA . CYS A 1 83 ? -8.352 -29.375 -18.531 1 59.78 83 CYS A CA 1
ATOM 675 C C . CYS A 1 83 ? -7.637 -30.719 -18.672 1 59.78 83 CYS A C 1
ATOM 677 O O . CYS A 1 83 ? -6.438 -30.75 -18.938 1 59.78 83 CYS A O 1
ATOM 679 N N . THR A 1 84 ? -7.812 -31.625 -17.812 1 48.88 84 THR A N 1
ATOM 680 C CA . THR A 1 84 ? -7.445 -33.031 -18 1 48.88 84 THR A CA 1
ATOM 681 C C . THR A 1 84 ? -7.523 -33.438 -19.469 1 48.88 84 THR A C 1
ATOM 683 O O . THR A 1 84 ? -8.617 -33.656 -20 1 48.88 84 THR A O 1
ATOM 686 N N . HIS A 1 85 ? -7.152 -32.688 -20.469 1 45.19 85 HIS A N 1
ATOM 687 C CA . HIS A 1 85 ? -7.047 -33.531 -21.656 1 45.19 85 HIS A CA 1
ATOM 688 C C . HIS A 1 85 ? -5.945 -34.562 -21.5 1 45.19 85 HIS A C 1
ATOM 690 O O . HIS A 1 85 ? -4.762 -34.25 -21.609 1 45.19 85 HIS A O 1
ATOM 696 N N . ILE A 1 86 ? -5.898 -35.375 -20.453 1 43.22 86 ILE A N 1
ATOM 697 C CA . ILE A 1 86 ? -5.105 -36.594 -20.547 1 43.22 86 ILE A CA 1
ATOM 698 C C . ILE A 1 86 ? -5.238 -37.188 -21.938 1 43.22 86 ILE A C 1
ATOM 700 O O . ILE A 1 86 ? -6.332 -37.594 -22.344 1 43.22 86 ILE A O 1
ATOM 704 N N . LYS A 1 87 ? -4.641 -36.625 -22.984 1 38.09 87 LYS A N 1
ATOM 705 C CA . LYS A 1 87 ? -4.426 -37.469 -24.156 1 38.09 87 LYS A CA 1
ATOM 706 C C . LYS A 1 87 ? -3.697 -38.75 -23.766 1 38.09 87 LYS A C 1
ATOM 708 O O . LYS A 1 87 ? -2.674 -38.719 -23.078 1 38.09 87 LYS A O 1
ATOM 713 N N . SER A 1 88 ? -4.324 -39.812 -23.422 1 35.53 88 SER A N 1
ATOM 714 C CA . SER A 1 88 ? -3.779 -41.188 -23.531 1 35.53 88 SER A CA 1
ATOM 715 C C . SER A 1 88 ? -2.777 -41.281 -24.688 1 35.53 88 SER A C 1
ATOM 717 O O . SER A 1 88 ? -3.121 -41.031 -25.844 1 35.53 88 SER A O 1
ATOM 719 N N . MET A 1 89 ? -1.656 -40.562 -24.5 1 30.72 89 MET A N 1
ATOM 720 C CA . MET A 1 89 ? -0.727 -41.156 -25.469 1 30.72 89 MET A CA 1
ATOM 721 C C . MET A 1 89 ? -0.384 -42.594 -25.109 1 30.72 89 MET A C 1
ATOM 723 O O . MET A 1 89 ? -0.198 -42.906 -23.938 1 30.72 89 MET A O 1
ATOM 727 N N . MET B 1 1 ? 11.234 -10.406 -21.297 1 72.88 1 MET B N 1
ATOM 728 C CA . MET B 1 1 ? 10.008 -11.18 -21.453 1 72.88 1 MET B CA 1
ATOM 729 C C . MET B 1 1 ? 8.969 -10.781 -20.406 1 72.88 1 MET B C 1
ATOM 731 O O . MET B 1 1 ? 9.32 -10.469 -19.281 1 72.88 1 MET B O 1
ATOM 735 N N . PRO B 1 2 ? 7.723 -10.578 -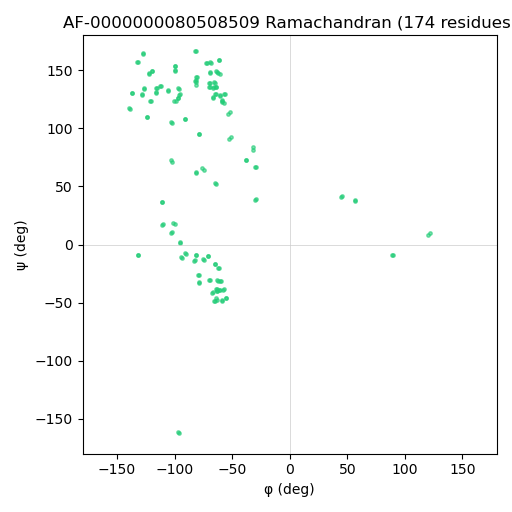20.891 1 83.62 2 PRO B N 1
ATOM 736 C CA . PRO B 1 2 ? 6.75 -10.156 -19.875 1 83.62 2 PRO B CA 1
ATOM 737 C C . PRO B 1 2 ? 6.516 -11.211 -18.797 1 83.62 2 PRO B C 1
ATOM 739 O O . PRO B 1 2 ? 6.746 -12.398 -19.047 1 83.62 2 PRO B O 1
ATOM 742 N N . THR B 1 3 ? 6.23 -10.828 -17.625 1 93.06 3 THR B N 1
ATOM 743 C CA . THR B 1 3 ? 5.891 -11.727 -16.531 1 93.06 3 THR B CA 1
ATOM 744 C C . THR B 1 3 ? 4.668 -12.57 -16.875 1 93.06 3 THR B C 1
ATOM 746 O O . THR B 1 3 ? 3.664 -12.047 -17.359 1 93.06 3 THR B O 1
ATOM 749 N N . ASN B 1 4 ? 4.824 -13.883 -16.812 1 95.62 4 ASN B N 1
ATOM 750 C CA . ASN B 1 4 ? 3.717 -14.797 -17.078 1 95.62 4 ASN B CA 1
ATOM 751 C C . ASN B 1 4 ? 3.545 -15.805 -15.945 1 95.62 4 ASN B C 1
ATOM 753 O O . ASN B 1 4 ? 4.426 -15.953 -15.094 1 95.62 4 ASN B O 1
ATOM 757 N N . CYS B 1 5 ? 2.422 -16.438 -15.906 1 95.75 5 CYS B N 1
ATOM 758 C CA . CYS B 1 5 ? 2.086 -17.391 -14.859 1 95.75 5 CYS B CA 1
ATOM 759 C C . CYS B 1 5 ? 2.734 -18.75 -15.125 1 95.75 5 CYS B C 1
ATOM 761 O O . CYS B 1 5 ? 2.76 -19.203 -16.266 1 95.75 5 CYS B O 1
ATOM 763 N N . ALA B 1 6 ? 3.137 -19.391 -14.133 1 94.88 6 ALA B N 1
ATOM 764 C CA . ALA B 1 6 ? 3.865 -20.641 -14.273 1 94.88 6 ALA B CA 1
ATOM 765 C C . ALA B 1 6 ? 2.918 -21.844 -14.203 1 94.88 6 ALA B C 1
ATOM 767 O O . ALA B 1 6 ? 3.307 -22.969 -14.508 1 94.88 6 ALA B O 1
ATOM 768 N N . ALA B 1 7 ? 1.751 -21.672 -13.828 1 94.69 7 ALA B N 1
ATOM 769 C CA . ALA B 1 7 ? 0.832 -22.797 -13.68 1 94.69 7 ALA B CA 1
ATOM 770 C C . ALA B 1 7 ? 0.543 -23.453 -15.031 1 94.69 7 ALA B C 1
ATOM 772 O O . ALA B 1 7 ? 0.315 -22.75 -16.031 1 94.69 7 ALA B O 1
ATOM 773 N N . ALA B 1 8 ? 0.523 -24.766 -14.961 1 92 8 ALA B N 1
ATOM 774 C CA . ALA B 1 8 ? 0.181 -25.484 -16.188 1 92 8 ALA B CA 1
ATOM 775 C C . ALA B 1 8 ? -1.213 -25.109 -16.672 1 92 8 ALA B C 1
ATOM 777 O O . ALA B 1 8 ? -2.168 -25.078 -15.891 1 92 8 ALA B O 1
ATOM 778 N N . GLY B 1 9 ? -1.291 -24.703 -18.031 1 89.94 9 GLY B N 1
ATOM 779 C CA . GLY B 1 9 ? -2.586 -24.422 -18.625 1 89.94 9 GLY B CA 1
ATOM 780 C C . GLY B 1 9 ? -3.004 -22.969 -18.453 1 89.94 9 GLY B C 1
ATOM 781 O O . GLY B 1 9 ? -4.051 -22.547 -18.953 1 89.94 9 GLY B O 1
ATOM 782 N N . CYS B 1 10 ? -2.252 -22.25 -17.656 1 92.69 10 CYS B N 1
ATOM 783 C CA . CYS B 1 10 ? -2.568 -20.844 -17.484 1 92.69 10 CYS B CA 1
ATOM 784 C C . CYS B 1 10 ? -1.717 -19.969 -18.391 1 92.69 10 CYS B C 1
ATOM 786 O O . CYS B 1 10 ? -0.488 -20.062 -18.375 1 92.69 10 CYS B O 1
ATOM 788 N N . ALA B 1 11 ? -2.305 -19.125 -19.172 1 92.31 11 ALA B N 1
ATOM 789 C CA . ALA B 1 11 ? -1.594 -18.297 -20.141 1 92.31 11 ALA B CA 1
ATOM 790 C C . ALA B 1 11 ? -1.616 -16.828 -19.734 1 92.31 11 ALA B C 1
ATOM 792 O O . ALA B 1 11 ? -1.347 -15.945 -20.547 1 92.31 11 ALA B O 1
ATOM 793 N N . THR B 1 12 ? -1.936 -16.688 -18.516 1 94.38 12 THR B N 1
ATOM 794 C CA . THR B 1 12 ? -2.043 -15.297 -18.062 1 94.38 12 THR B CA 1
ATOM 795 C C . THR B 1 12 ? -0.691 -14.594 -18.141 1 94.38 12 THR B C 1
ATOM 797 O O . THR B 1 12 ? 0.326 -15.141 -17.719 1 94.38 12 THR B O 1
ATOM 800 N N . THR B 1 13 ? -0.642 -13.445 -18.75 1 95.19 13 THR B N 1
ATOM 801 C CA . THR B 1 13 ? 0.522 -12.57 -18.844 1 95.19 13 THR B CA 1
ATOM 802 C C . THR B 1 13 ? 0.215 -11.195 -18.266 1 95.19 13 THR B C 1
ATOM 804 O O . THR B 1 13 ? -0.932 -10.742 -18.297 1 95.19 13 THR B O 1
ATOM 807 N N . TYR B 1 14 ? 1.21 -10.695 -17.75 1 94.56 14 TYR B N 1
ATOM 808 C CA . TYR B 1 14 ? 1.021 -9.406 -17.094 1 94.56 14 TYR B CA 1
ATOM 809 C C . TYR B 1 14 ? 0.442 -8.383 -18.078 1 94.56 14 TYR B C 1
ATOM 811 O O . TYR B 1 14 ? 0.898 -8.281 -19.219 1 94.56 14 TYR B O 1
ATOM 819 N N . ASN B 1 15 ? -0.524 -7.836 -17.609 1 89.75 15 ASN B N 1
ATOM 820 C CA . ASN B 1 15 ? -1.209 -6.734 -18.281 1 89.75 15 ASN B CA 1
ATOM 821 C C . ASN B 1 15 ? -1.617 -5.645 -17.281 1 89.75 15 ASN B C 1
ATOM 823 O O . ASN B 1 15 ? -2.416 -5.891 -16.391 1 89.75 15 ASN B O 1
ATOM 827 N N . LYS B 1 16 ? -1.002 -4.434 -17.531 1 86.88 16 LYS B N 1
ATOM 828 C CA . LYS B 1 16 ? -1.219 -3.338 -16.578 1 86.88 16 LYS B CA 1
ATOM 829 C C . LYS B 1 16 ? -2.693 -2.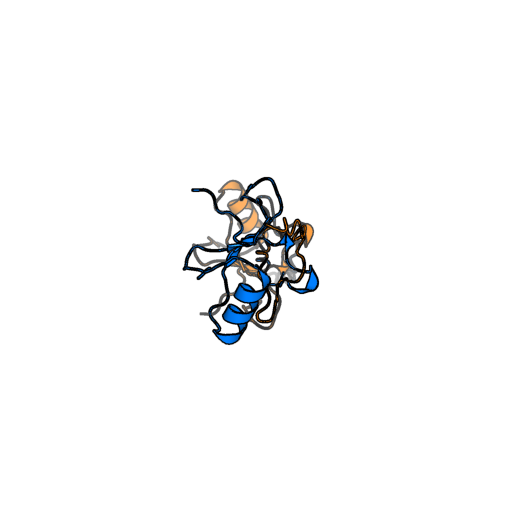953 -16.516 1 86.88 16 LYS B C 1
ATOM 831 O O . LYS B 1 16 ? -3.127 -2.297 -15.57 1 86.88 16 LYS B O 1
ATOM 836 N N . HIS B 1 17 ? -3.412 -3.338 -17.578 1 90.12 17 HIS B N 1
ATOM 837 C CA . HIS B 1 17 ? -4.812 -2.939 -17.641 1 90.12 17 HIS B CA 1
ATOM 838 C C . HIS B 1 17 ? -5.715 -3.98 -16.984 1 90.12 17 HIS B C 1
ATOM 840 O O . HIS B 1 17 ? -6.926 -3.781 -16.891 1 90.12 17 HIS B O 1
ATOM 846 N N . ILE B 1 18 ? -5.125 -5.043 -16.656 1 87.12 18 ILE B N 1
ATOM 847 C CA . ILE B 1 18 ? -5.883 -6.113 -16.016 1 87.12 18 ILE B CA 1
ATOM 848 C C . ILE B 1 18 ? -5.438 -6.273 -14.57 1 87.12 18 ILE B C 1
ATOM 850 O O . ILE B 1 18 ? -4.238 -6.215 -14.273 1 87.12 18 ILE B O 1
ATOM 854 N N . ASN B 1 19 ? -6.488 -6.43 -13.664 1 88.69 19 ASN B N 1
ATOM 855 C CA . ASN B 1 19 ? -6.211 -6.539 -12.242 1 88.69 19 ASN B CA 1
ATOM 856 C C . ASN B 1 19 ? -5.789 -7.953 -11.852 1 88.69 19 ASN B C 1
ATOM 858 O O . ASN B 1 19 ? -6.52 -8.648 -11.148 1 88.69 19 ASN B O 1
ATOM 862 N N . ILE B 1 20 ? -4.754 -8.328 -12.406 1 92.69 20 ILE B N 1
ATOM 863 C CA . ILE B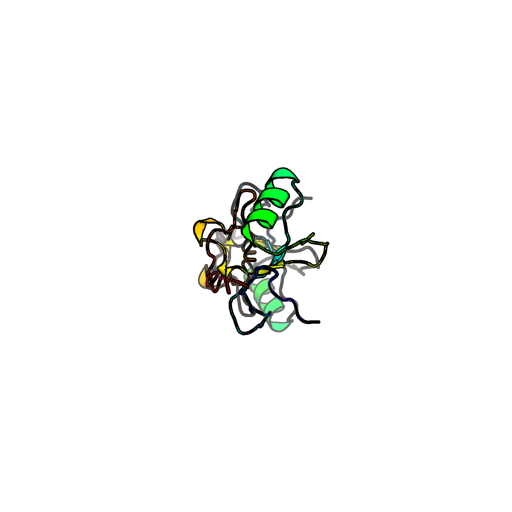 1 20 ? -4.164 -9.609 -12.047 1 92.69 20 ILE B CA 1
ATOM 864 C C . ILE B 1 20 ? -2.75 -9.398 -11.516 1 92.69 20 ILE B C 1
ATOM 866 O O . ILE B 1 20 ? -1.926 -8.742 -12.156 1 92.69 20 ILE B O 1
ATOM 870 N N . SER B 1 21 ? -2.529 -9.891 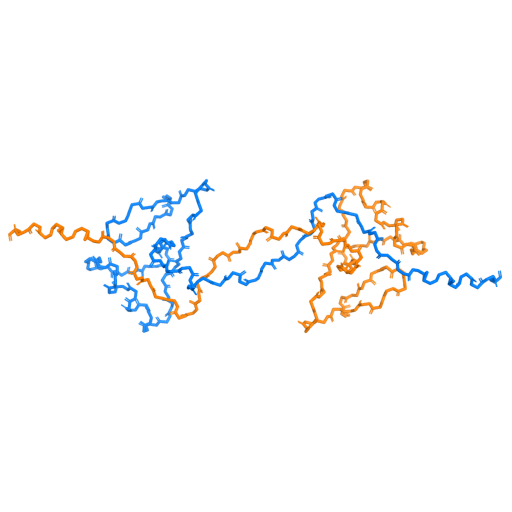-10.297 1 92.94 21 SER B N 1
ATOM 871 C CA . SER B 1 21 ? -1.207 -9.766 -9.688 1 92.94 21 SER B CA 1
ATOM 872 C C . SER B 1 21 ? -0.416 -11.062 -9.82 1 92.94 21 SER B C 1
ATOM 874 O O . SER B 1 21 ? -0.996 -12.133 -10.008 1 92.94 21 SER B O 1
ATOM 876 N N . PHE B 1 22 ? 0.891 -10.977 -9.828 1 95.38 22 PHE B N 1
ATOM 877 C CA . PHE B 1 22 ? 1.818 -12.094 -9.961 1 95.38 22 PHE B CA 1
ATOM 878 C C . PHE B 1 22 ? 2.666 -12.25 -8.703 1 95.38 22 PHE B C 1
ATOM 880 O O . PHE B 1 22 ? 3.258 -11.273 -8.227 1 95.38 22 PHE B O 1
ATOM 887 N N . HIS B 1 23 ? 2.75 -13.469 -8.172 1 95.75 23 HIS B N 1
ATOM 888 C CA . HIS B 1 23 ? 3.35 -13.703 -6.863 1 95.75 23 HIS B CA 1
ATOM 889 C C . HIS B 1 23 ? 4.441 -14.758 -6.941 1 95.75 23 HIS B C 1
ATOM 891 O O . HIS B 1 23 ? 4.254 -15.805 -7.562 1 95.75 23 HIS B O 1
ATOM 897 N N . ARG B 1 24 ? 5.461 -14.445 -6.332 1 95.25 24 ARG B N 1
ATOM 898 C CA . ARG B 1 24 ? 6.598 -15.359 -6.301 1 95.25 24 ARG B CA 1
ATOM 899 C C . ARG B 1 24 ? 6.277 -16.594 -5.477 1 95.25 24 A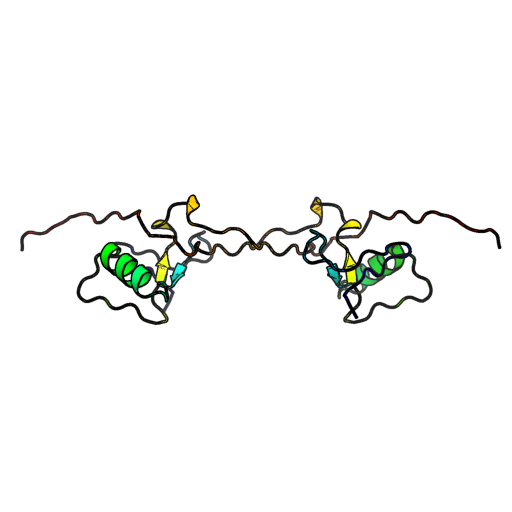RG B C 1
ATOM 901 O O . ARG B 1 24 ? 5.453 -16.547 -4.562 1 95.25 24 ARG B O 1
ATOM 908 N N . PHE B 1 25 ? 7.055 -17.672 -5.816 1 96.19 25 PHE B N 1
ATOM 909 C CA . PHE B 1 25 ? 6.945 -18.875 -5.008 1 96.19 25 PHE B CA 1
ATOM 910 C C . PHE B 1 25 ? 7.527 -18.656 -3.617 1 96.19 25 PHE B C 1
ATOM 912 O O . PHE B 1 25 ? 8.508 -17.922 -3.459 1 96.19 25 PHE B O 1
ATOM 919 N N . PRO B 1 26 ? 6.957 -19.312 -2.637 1 94.31 26 PRO B N 1
ATOM 920 C CA . PRO B 1 26 ? 7.41 -19.125 -1.257 1 94.31 26 PRO B CA 1
ATOM 921 C C . PRO B 1 26 ? 8.875 -19.516 -1.055 1 94.31 26 PRO B C 1
ATOM 923 O O . PRO B 1 26 ? 9.359 -20.453 -1.697 1 94.31 26 PRO B O 1
ATOM 926 N N . LEU B 1 27 ? 9.484 -18.828 -0.189 1 91.56 27 LEU B N 1
ATOM 927 C CA . LEU B 1 27 ? 10.844 -19.172 0.203 1 91.56 27 LEU B CA 1
ATOM 928 C C . LEU B 1 27 ? 10.844 -20.344 1.183 1 91.56 27 LEU B C 1
ATOM 930 O O . LEU B 1 27 ? 11.781 -21.141 1.209 1 91.56 27 LEU B O 1
ATOM 934 N N . ASP B 1 28 ? 9.844 -20.406 1.959 1 93.06 28 ASP B N 1
ATOM 935 C CA . ASP B 1 28 ? 9.68 -21.531 2.859 1 93.06 28 ASP B CA 1
ATOM 936 C C . ASP B 1 28 ? 9.625 -22.844 2.082 1 93.06 28 ASP B C 1
ATOM 938 O O . ASP B 1 28 ? 8.773 -23.031 1.214 1 93.06 28 ASP B O 1
ATOM 942 N N . PRO B 1 29 ? 10.555 -23.719 2.439 1 93.75 29 PRO B N 1
ATOM 943 C CA . PRO B 1 29 ? 10.664 -24.938 1.632 1 93.75 29 PRO B CA 1
ATOM 944 C C . PRO B 1 29 ? 9.391 -25.781 1.654 1 93.75 29 PRO B C 1
ATOM 946 O O . PRO B 1 29 ? 9.031 -26.391 0.642 1 93.75 29 PRO B O 1
ATOM 949 N N . LYS B 1 30 ? 8.789 -25.859 2.787 1 94.38 30 LYS B N 1
ATOM 950 C CA . LYS B 1 30 ? 7.566 -26.656 2.879 1 94.38 30 LYS B CA 1
ATOM 951 C C . LYS B 1 30 ? 6.461 -26.078 2.004 1 94.38 30 LYS B C 1
ATOM 953 O O . LYS B 1 30 ? 5.812 -26.797 1.247 1 94.38 30 LYS B O 1
ATOM 958 N N . ARG B 1 31 ? 6.285 -24.828 2.117 1 94.25 31 ARG B N 1
ATOM 959 C CA . ARG B 1 31 ? 5.262 -24.156 1.328 1 94.25 31 ARG B CA 1
ATOM 960 C C . ARG B 1 31 ? 5.598 -24.188 -0.158 1 94.25 31 ARG B C 1
ATOM 962 O O . ARG B 1 31 ? 4.715 -24.375 -0.997 1 94.25 31 ARG B O 1
ATOM 969 N N . ARG B 1 32 ? 6.812 -23.984 -0.399 1 95.25 32 ARG B N 1
ATOM 970 C CA . ARG B 1 32 ? 7.281 -24 -1.781 1 95.25 32 ARG B CA 1
ATOM 971 C C . ARG B 1 32 ? 6.992 -25.344 -2.441 1 95.25 32 ARG B C 1
ATOM 973 O O . ARG B 1 32 ? 6.508 -25.391 -3.572 1 95.25 32 ARG B O 1
ATOM 980 N N . LYS B 1 33 ? 7.328 -26.391 -1.792 1 94.5 33 LYS B N 1
ATOM 981 C CA . LYS B 1 33 ? 7.062 -27.734 -2.305 1 94.5 33 LYS B CA 1
ATOM 982 C C . LYS B 1 33 ? 5.574 -27.938 -2.576 1 94.5 33 LYS B C 1
ATOM 984 O O . LYS B 1 33 ? 5.195 -28.531 -3.586 1 94.5 33 LYS B O 1
ATOM 989 N N . GLU B 1 34 ? 4.781 -27.406 -1.722 1 95.38 34 GLU B N 1
ATOM 990 C CA . GLU B 1 34 ? 3.334 -27.531 -1.887 1 95.38 34 GLU B CA 1
ATOM 991 C C . GLU B 1 34 ? 2.863 -26.781 -3.137 1 95.38 34 GLU B C 1
ATOM 993 O O . GLU B 1 34 ? 2.064 -27.312 -3.912 1 95.38 34 GLU B O 1
ATOM 998 N N . TRP B 1 35 ? 3.281 -25.547 -3.299 1 96.88 35 TRP B N 1
ATOM 999 C CA . TRP B 1 35 ? 2.943 -24.781 -4.496 1 96.88 35 TRP B CA 1
ATOM 1000 C C . TRP B 1 35 ? 3.363 -25.531 -5.758 1 96.88 35 TRP B C 1
ATOM 1002 O O . TRP B 1 35 ? 2.588 -25.641 -6.711 1 96.88 35 TRP B O 1
ATOM 1012 N N . VAL B 1 36 ? 4.551 -26.062 -5.797 1 96 36 VAL B N 1
ATOM 1013 C CA . VAL B 1 36 ? 5.117 -26.719 -6.965 1 96 36 VAL B CA 1
ATOM 1014 C C . VAL B 1 36 ? 4.273 -27.953 -7.32 1 96 36 VAL B C 1
ATOM 1016 O O . VAL B 1 36 ? 4.02 -28.203 -8.5 1 96 36 VAL B O 1
ATOM 1019 N N . ARG B 1 37 ? 3.885 -28.609 -6.367 1 94.06 37 ARG B N 1
ATOM 1020 C CA . ARG B 1 37 ? 3.033 -29.781 -6.59 1 94.06 37 ARG B CA 1
ATOM 1021 C C . ARG B 1 37 ? 1.701 -29.375 -7.211 1 94.06 37 ARG B C 1
ATOM 1023 O O . ARG B 1 37 ? 1.19 -30.047 -8.102 1 94.06 37 ARG B O 1
ATOM 1030 N N . LEU B 1 38 ? 1.185 -28.312 -6.82 1 94.25 38 LEU B N 1
ATOM 1031 C CA . LEU B 1 38 ? -0.165 -27.906 -7.188 1 94.25 38 LEU B CA 1
ATOM 1032 C C . LEU B 1 38 ? -0.187 -27.312 -8.594 1 94.25 38 LEU B C 1
ATOM 1034 O O . LEU B 1 38 ? -1.213 -27.359 -9.273 1 94.25 38 LEU B O 1
ATOM 1038 N N . VAL B 1 39 ? 0.915 -26.766 -9.062 1 93.81 39 VAL B N 1
ATOM 1039 C CA . VAL B 1 39 ? 0.907 -26.125 -10.375 1 93.81 39 VAL B CA 1
ATOM 1040 C C . VAL B 1 39 ? 1.043 -27.172 -11.469 1 93.81 39 VAL B C 1
ATOM 1042 O O . VAL B 1 39 ? 0.953 -26.859 -12.656 1 93.81 39 VAL B O 1
ATOM 1045 N N . ARG B 1 40 ? 1.294 -28.344 -11.234 1 90.25 40 ARG B N 1
ATOM 1046 C CA . ARG B 1 40 ? 1.248 -29.531 -12.086 1 90.25 40 ARG B CA 1
ATOM 1047 C C . ARG B 1 40 ? 2.127 -29.359 -13.32 1 90.25 40 ARG B C 1
ATOM 1049 O O . ARG B 1 40 ? 1.726 -29.719 -14.43 1 90.25 40 ARG B O 1
ATOM 1056 N N . ARG B 1 41 ? 3.174 -28.75 -13.086 1 87.38 41 ARG B N 1
ATOM 1057 C CA . ARG B 1 41 ? 4.164 -28.656 -14.156 1 87.38 41 ARG B CA 1
ATOM 1058 C C . ARG B 1 41 ? 5.219 -29.75 -14.016 1 87.38 41 ARG B C 1
ATOM 1060 O O . ARG B 1 41 ? 5.727 -30 -12.922 1 87.38 41 ARG B O 1
ATOM 1067 N N . LYS B 1 42 ? 5.414 -30.438 -15.086 1 85.25 42 LYS B N 1
ATOM 1068 C CA . LYS B 1 42 ? 6.383 -31.531 -15.062 1 85.25 42 LYS B CA 1
ATOM 1069 C C . LYS B 1 42 ? 7.809 -31 -14.938 1 85.25 42 LYS B C 1
ATOM 1071 O O . LYS B 1 42 ? 8.18 -30.047 -15.617 1 85.25 42 LYS B O 1
ATOM 1076 N N . ASN B 1 43 ? 8.727 -31.734 -14.031 1 88.31 43 ASN B N 1
ATOM 1077 C CA . ASN B 1 43 ? 10.125 -31.375 -13.844 1 88.31 43 ASN B CA 1
ATOM 1078 C C . ASN B 1 43 ? 10.305 -29.859 -13.672 1 88.31 43 ASN B C 1
ATOM 1080 O O . ASN B 1 43 ? 11.188 -29.266 -14.281 1 88.31 43 ASN B O 1
ATOM 1084 N N . PHE B 1 44 ? 9.492 -29.312 -12.992 1 92.38 44 PHE B N 1
ATOM 1085 C CA . PHE B 1 44 ? 9.43 -27.859 -12.828 1 92.38 44 PHE B CA 1
ATOM 1086 C C . PHE B 1 44 ? 10.102 -27.438 -11.531 1 92.38 44 PHE B C 1
ATOM 1088 O O . PHE B 1 44 ? 9.797 -27.969 -10.461 1 92.38 44 PHE B O 1
ATOM 1095 N N . VAL B 1 45 ? 11.094 -26.578 -11.5 1 92.75 45 VAL B N 1
ATOM 1096 C CA . VAL B 1 45 ? 11.734 -25.953 -10.359 1 92.75 45 VAL B CA 1
ATOM 1097 C C . VAL B 1 45 ? 11.672 -24.438 -10.508 1 92.75 45 VAL B C 1
ATOM 1099 O O . VAL B 1 45 ? 12.344 -23.859 -11.359 1 92.75 45 VAL B O 1
ATOM 1102 N N . PRO B 1 46 ? 10.852 -23.844 -9.664 1 94.19 46 PRO B N 1
ATOM 1103 C CA . PRO B 1 46 ? 10.742 -22.391 -9.805 1 94.19 46 PRO B CA 1
ATOM 1104 C C . PRO B 1 46 ? 12.008 -21.656 -9.383 1 94.19 46 PRO B C 1
ATOM 1106 O O . PRO B 1 46 ? 12.656 -22.047 -8.406 1 94.19 46 PRO B O 1
ATOM 1109 N N . GLY B 1 47 ? 12.375 -20.703 -10.195 1 91.44 47 GLY B N 1
ATOM 1110 C CA . GLY B 1 47 ? 13.5 -19.844 -9.859 1 91.44 47 GLY B CA 1
ATOM 1111 C C . GLY B 1 47 ? 13.078 -18.531 -9.234 1 91.44 47 GLY B C 1
ATOM 1112 O O . GLY B 1 47 ? 11.953 -18.391 -8.766 1 91.44 47 GLY B O 1
ATOM 1113 N N . LYS B 1 48 ? 13.984 -17.562 -9.266 1 89.88 48 LYS B N 1
ATOM 1114 C CA . LYS B 1 48 ? 13.758 -16.25 -8.648 1 89.88 48 LYS B CA 1
ATOM 1115 C C . LYS B 1 48 ? 12.703 -15.461 -9.422 1 89.88 48 LYS B C 1
ATOM 1117 O O . LYS B 1 48 ? 11.961 -14.672 -8.836 1 89.88 48 LYS B O 1
ATOM 1122 N N . HIS B 1 49 ? 12.648 -15.695 -10.648 1 93.31 49 HIS B N 1
ATOM 1123 C CA . HIS B 1 49 ? 11.727 -14.93 -11.469 1 93.31 49 HIS B CA 1
ATOM 1124 C C . HIS B 1 49 ? 10.586 -15.805 -11.984 1 93.31 49 HIS B C 1
ATOM 1126 O O . HIS B 1 49 ? 10.234 -15.734 -13.164 1 93.31 49 HIS B O 1
ATOM 1132 N N . THR B 1 50 ? 10.094 -16.719 -11.273 1 95.31 50 THR B N 1
ATOM 1133 C CA . THR B 1 50 ? 8.93 -17.547 -11.562 1 95.31 50 THR B CA 1
ATOM 1134 C C . THR B 1 50 ? 7.734 -17.125 -10.711 1 95.31 50 THR B C 1
ATOM 1136 O O . THR B 1 50 ? 7.863 -16.953 -9.492 1 95.31 50 THR B O 1
ATOM 1139 N N . PHE B 1 51 ? 6.578 -16.969 -11.414 1 96.81 51 PHE B N 1
ATOM 1140 C CA . PHE B 1 51 ? 5.445 -16.391 -10.695 1 96.81 51 PHE B CA 1
ATOM 1141 C C . PHE B 1 51 ? 4.184 -17.219 -10.914 1 96.81 51 PHE B C 1
ATOM 1143 O O . PHE B 1 51 ? 4.074 -17.938 -11.914 1 96.81 51 PHE B O 1
ATOM 1150 N N . LEU B 1 52 ? 3.293 -17.047 -9.961 1 96.75 52 LEU B N 1
ATOM 1151 C CA . LEU B 1 52 ? 1.907 -17.484 -10.086 1 96.75 52 LEU B CA 1
ATOM 1152 C C . LEU B 1 52 ? 0.956 -16.297 -10.062 1 96.75 52 LEU B C 1
ATOM 1154 O O . LEU B 1 52 ? 1.131 -15.367 -9.266 1 96.75 52 LEU B O 1
ATOM 1158 N N . CYS B 1 53 ? 0.046 -16.359 -10.984 1 96.62 53 CYS B N 1
ATOM 1159 C CA . CYS B 1 53 ? -0.863 -15.211 -11.023 1 96.62 53 CYS B CA 1
ATOM 1160 C C . CYS B 1 53 ? -1.967 -15.352 -9.984 1 96.62 53 CYS B C 1
ATOM 1162 O O . CYS B 1 53 ? -2.186 -16.438 -9.445 1 96.62 53 CYS B O 1
ATOM 1164 N N . SER B 1 54 ? -2.719 -14.336 -9.672 1 96.44 54 SER B N 1
ATOM 1165 C CA . SER B 1 54 ? -3.68 -14.234 -8.578 1 96.44 54 SER B CA 1
ATOM 1166 C C . SER B 1 54 ? -4.941 -15.039 -8.883 1 96.44 54 SER B C 1
ATOM 1168 O O . SER B 1 54 ? -5.727 -15.336 -7.973 1 96.44 54 SER B O 1
ATOM 1170 N N . LYS B 1 55 ? -5.121 -15.453 -10.094 1 95.56 55 LYS B N 1
ATOM 1171 C CA . LYS B 1 55 ? -6.309 -16.219 -10.445 1 95.56 55 LYS B CA 1
ATOM 1172 C C . LYS B 1 55 ? -6.332 -17.562 -9.719 1 95.56 55 LYS B C 1
ATOM 1174 O O . LYS B 1 55 ? -7.387 -18.203 -9.609 1 95.56 55 LYS B O 1
ATOM 1179 N N . HIS B 1 56 ? -5.277 -17.953 -9.234 1 96.88 56 HIS B N 1
ATOM 1180 C CA . HIS B 1 56 ? -5.152 -19.297 -8.664 1 96.88 56 HIS B CA 1
ATOM 1181 C C . HIS B 1 56 ? -5.383 -19.281 -7.16 1 96.88 56 HIS B C 1
ATOM 1183 O O . HIS B 1 56 ? -5.305 -20.312 -6.504 1 96.88 56 HIS B O 1
ATOM 1189 N N . PHE B 1 57 ? -5.676 -18.109 -6.637 1 97 57 PHE B N 1
ATOM 1190 C CA . PHE B 1 57 ? -5.859 -17.969 -5.199 1 97 57 PHE B CA 1
ATOM 1191 C C . PHE B 1 57 ? -7.262 -17.469 -4.875 1 97 57 PHE B C 1
ATOM 1193 O O . PHE B 1 57 ? -7.848 -16.719 -5.645 1 97 57 PHE B O 1
ATOM 1200 N N . GLU B 1 58 ? -7.699 -17.891 -3.77 1 95.69 58 GLU B N 1
ATOM 1201 C CA . GLU B 1 58 ? -8.922 -17.297 -3.232 1 95.69 58 GLU B CA 1
ATOM 1202 C C . GLU B 1 58 ? -8.68 -15.875 -2.742 1 95.69 58 GLU B C 1
ATOM 1204 O O . GLU B 1 58 ? -7.57 -15.531 -2.342 1 95.69 58 GLU B O 1
ATOM 1209 N N . ALA B 1 59 ? -9.781 -15.102 -2.713 1 92.38 59 ALA B N 1
ATOM 1210 C CA . ALA B 1 59 ? -9.688 -13.711 -2.268 1 92.38 59 ALA B CA 1
ATOM 1211 C C . ALA B 1 59 ? -9.172 -13.625 -0.833 1 92.38 59 ALA B C 1
ATOM 1213 O O . ALA B 1 59 ? -8.469 -12.68 -0.472 1 92.38 59 ALA B O 1
ATOM 1214 N N . SER B 1 60 ? -9.5 -14.664 0.007 1 92.75 60 SER B N 1
ATOM 1215 C CA . SER B 1 60 ? -9.133 -14.672 1.42 1 92.75 60 SER B CA 1
ATOM 1216 C C . SER B 1 60 ? -7.633 -14.867 1.603 1 92.75 60 SER B C 1
ATOM 1218 O O . SER B 1 60 ? -7.105 -14.656 2.695 1 92.75 60 SER B O 1
ATOM 1220 N N . CYS B 1 61 ? -7.016 -15.172 0.553 1 94.88 61 CYS B N 1
ATOM 1221 C CA . CYS B 1 61 ? -5.578 -15.414 0.63 1 94.88 61 CYS B CA 1
ATOM 1222 C C . CYS B 1 61 ? -4.805 -14.102 0.581 1 94.88 61 CYS B C 1
ATOM 1224 O O . CYS B 1 61 ? -3.613 -14.062 0.897 1 94.88 61 CYS B O 1
ATOM 1226 N N . PHE B 1 62 ? -5.402 -13.086 0.227 1 92.19 62 PHE B N 1
ATOM 1227 C CA . PHE B 1 62 ? -4.672 -11.852 -0.026 1 92.19 62 PHE B CA 1
ATOM 1228 C C . PHE B 1 62 ? -4.707 -10.938 1.197 1 92.19 62 PHE B C 1
ATOM 1230 O O . PHE B 1 62 ? -5.715 -10.883 1.903 1 92.19 62 PHE B O 1
ATOM 1237 N N . ASP B 1 63 ? -3.52 -10.406 1.503 1 86.31 63 ASP B N 1
ATOM 1238 C CA . ASP B 1 63 ? -3.357 -9.344 2.49 1 86.31 63 ASP B CA 1
ATOM 1239 C C . ASP B 1 63 ? -3.445 -7.969 1.834 1 86.31 63 ASP B C 1
ATOM 1241 O O . ASP B 1 63 ? -2.535 -7.562 1.107 1 86.31 63 ASP B O 1
ATOM 1245 N N . LEU B 1 64 ? -4.469 -7.414 2.104 1 75.19 64 LEU B N 1
ATOM 1246 C CA . LEU B 1 64 ? -4.695 -6.109 1.495 1 75.19 64 LEU B CA 1
ATOM 1247 C C . LEU B 1 64 ? -4.371 -4.988 2.479 1 75.19 64 LEU B C 1
ATOM 1249 O O . LEU B 1 64 ? -4.82 -3.852 2.303 1 75.19 64 LEU B O 1
ATOM 1253 N N . THR B 1 65 ? -3.561 -5.582 3.525 1 66.5 65 THR B N 1
ATOM 1254 C CA . THR B 1 65 ? -3.15 -4.609 4.535 1 66.5 65 THR B CA 1
ATOM 1255 C C . THR B 1 65 ? -1.938 -3.814 4.059 1 66.5 65 THR B C 1
ATOM 1257 O O . THR B 1 65 ? -1.203 -4.262 3.176 1 66.5 65 THR B O 1
ATOM 1260 N N . GLY B 1 66 ? -1.94 -2.453 4.355 1 66.69 66 GLY B N 1
ATOM 1261 C CA . GLY B 1 66 ? -0.762 -1.646 4.082 1 66.69 66 GLY B CA 1
ATOM 1262 C C . GLY B 1 66 ? -1.029 -0.507 3.117 1 66.69 66 GLY B C 1
ATOM 1263 O O . GLY B 1 66 ? -0.158 -0.138 2.326 1 66.69 66 GLY B O 1
ATOM 1264 N N . GLN B 1 67 ? -2.146 -0.46 2.951 1 68.06 67 GLN B N 1
ATOM 1265 C CA . GLN B 1 67 ? -2.418 0.725 2.145 1 68.06 67 GLN B CA 1
ATOM 1266 C C . GLN B 1 67 ? -1.779 1.967 2.76 1 68.06 67 GLN B C 1
ATOM 1268 O O . GLN B 1 67 ? -1.773 2.127 3.982 1 68.06 67 GLN B O 1
ATOM 1273 N N . THR B 1 68 ? -0.782 2.471 1.954 1 72.44 68 THR B N 1
ATOM 1274 C CA . THR B 1 68 ? -0.255 3.754 2.408 1 72.44 68 THR B CA 1
ATOM 1275 C C . THR B 1 68 ? -1.312 4.848 2.285 1 72.44 68 THR B C 1
ATOM 1277 O O . THR B 1 68 ? -2.047 4.898 1.296 1 72.44 68 THR B O 1
ATOM 1280 N N . ARG B 1 69 ? -1.51 5.504 3.387 1 80.5 69 ARG B N 1
ATOM 1281 C CA . ARG B 1 69 ? -2.416 6.645 3.359 1 80.5 69 ARG B CA 1
ATOM 1282 C C . ARG B 1 69 ? -1.729 7.875 2.779 1 80.5 69 ARG B C 1
ATOM 1284 O O . ARG B 1 69 ? -0.966 8.555 3.475 1 80.5 69 ARG B O 1
ATOM 1291 N N . ARG B 1 70 ? -1.901 8.102 1.48 1 88.06 70 ARG B N 1
ATOM 1292 C CA . ARG B 1 70 ? -1.344 9.266 0.8 1 88.06 70 ARG B CA 1
ATOM 1293 C C . ARG B 1 70 ? -2.398 10.352 0.616 1 88.06 70 ARG B C 1
ATOM 1295 O O . ARG B 1 70 ? -3.59 10.055 0.503 1 88.06 70 ARG B O 1
ATOM 1302 N N . LEU B 1 71 ? -1.959 11.555 0.609 1 92.06 71 LEU B N 1
ATOM 1303 C CA . LEU B 1 71 ? -2.863 12.664 0.302 1 92.06 71 LEU B CA 1
ATOM 1304 C C . LEU B 1 71 ? -3.027 12.828 -1.205 1 92.06 71 LEU B C 1
ATOM 1306 O O . LEU B 1 71 ? -2.062 12.68 -1.959 1 92.06 71 LEU B O 1
ATOM 1310 N N . LYS B 1 72 ? -4.223 13.109 -1.597 1 90.56 72 LYS B N 1
ATOM 1311 C CA . LYS B 1 72 ? -4.453 13.508 -2.982 1 90.56 72 LYS B CA 1
ATOM 1312 C C . LYS B 1 72 ? -3.695 14.789 -3.316 1 90.56 72 LYS B C 1
ATOM 1314 O O . LYS B 1 72 ? -3.373 15.578 -2.424 1 90.56 72 LYS B O 1
ATOM 1319 N N . MET B 1 73 ? -3.459 15.031 -4.539 1 88.56 73 MET B N 1
ATOM 1320 C CA . MET B 1 73 ? -2.66 16.156 -5.016 1 88.56 73 MET B CA 1
ATOM 1321 C C . MET B 1 73 ? -3.311 17.484 -4.637 1 88.56 73 MET B C 1
ATOM 1323 O O . MET B 1 73 ? -2.617 18.469 -4.383 1 88.56 73 MET B O 1
ATOM 1327 N N . ASP B 1 74 ? -4.574 17.469 -4.566 1 92 74 ASP B N 1
ATOM 1328 C CA . ASP B 1 74 ? -5.27 18.719 -4.305 1 92 74 ASP B CA 1
ATOM 1329 C C . ASP B 1 74 ? -5.73 18.797 -2.852 1 92 74 ASP B C 1
ATOM 1331 O O . ASP B 1 74 ? -6.5 19.688 -2.486 1 92 74 ASP B O 1
ATOM 1335 N N . ALA B 1 75 ? -5.312 17.938 -2.061 1 96.19 75 ALA B N 1
ATOM 1336 C CA . ALA B 1 75 ? -5.758 17.906 -0.669 1 96.19 75 ALA B CA 1
ATOM 1337 C C . ALA B 1 75 ? -5.316 19.172 0.071 1 96.19 75 ALA B C 1
ATOM 1339 O O . ALA B 1 75 ? -4.184 19.625 -0.091 1 96.19 75 ALA B O 1
ATOM 1340 N N . VAL B 1 76 ? -6.199 19.766 0.853 1 96.06 76 VAL B N 1
ATOM 1341 C CA . VAL B 1 76 ? -5.957 20.938 1.693 1 96.06 76 VAL B CA 1
ATOM 1342 C C . VAL B 1 76 ? -6.422 20.656 3.119 1 96.06 76 VAL B C 1
ATOM 1344 O O . VAL B 1 76 ? -7.527 20.156 3.33 1 96.06 76 VAL B O 1
ATOM 1347 N N . PRO B 1 77 ? -5.52 20.906 4.113 1 96.31 77 PRO B N 1
ATOM 1348 C CA . PRO B 1 77 ? -5.992 20.734 5.488 1 96.31 77 PRO B CA 1
ATOM 1349 C C . PRO B 1 77 ? -7.078 21.734 5.875 1 96.31 77 PRO B C 1
ATOM 1351 O O . PRO B 1 77 ? -6.945 22.922 5.594 1 96.31 77 PRO B O 1
ATOM 1354 N N . THR B 1 78 ? -8.156 21.203 6.551 1 95.31 78 THR B N 1
ATOM 1355 C CA . THR B 1 78 ? -9.266 22.094 6.887 1 95.31 78 THR B CA 1
ATOM 1356 C C . THR B 1 78 ? -9.672 21.922 8.344 1 95.31 78 THR B C 1
ATOM 1358 O O . THR B 1 78 ? -10.477 22.703 8.867 1 95.31 78 THR B O 1
ATOM 1361 N N . ILE B 1 79 ? -9.195 21 8.992 1 95 79 ILE B N 1
ATOM 1362 C CA . ILE B 1 79 ? -9.617 20.703 10.352 1 95 79 ILE B CA 1
ATOM 1363 C C . ILE B 1 79 ? -8.57 21.219 11.344 1 95 79 ILE B C 1
ATOM 1365 O O . ILE B 1 79 ? -7.496 20.625 11.477 1 95 79 ILE B O 1
ATOM 1369 N N . PHE B 1 80 ? -8.938 22.344 11.992 1 92.56 80 PHE B N 1
ATOM 1370 C CA . PHE B 1 80 ? -8.055 22.938 12.992 1 92.56 80 PHE B CA 1
ATOM 1371 C C . PHE B 1 80 ? -8.844 23.375 14.211 1 92.56 80 PHE B C 1
ATOM 1373 O O . PHE B 1 80 ? -10.008 23.766 14.102 1 92.56 80 PHE B O 1
ATOM 1380 N N . ASP B 1 81 ? -8.391 23 15.375 1 81.5 81 ASP B N 1
ATOM 1381 C CA . ASP B 1 81 ? -8.945 23.547 16.609 1 81.5 81 ASP B CA 1
ATOM 1382 C C . ASP B 1 81 ? -8.023 24.609 17.203 1 81.5 81 ASP B C 1
ATOM 1384 O O . ASP B 1 81 ? -7.195 24.297 18.078 1 81.5 81 ASP B O 1
ATOM 1388 N N . PHE B 1 82 ? -7.953 25.75 16.547 1 73.5 82 PHE B N 1
ATOM 1389 C CA . PHE B 1 82 ? -7.09 26.812 17.078 1 73.5 82 PHE B CA 1
ATOM 1390 C C . PHE B 1 82 ? -7.723 27.469 18.297 1 73.5 82 PHE B C 1
ATOM 1392 O O . PHE B 1 82 ? -8.891 27.859 18.266 1 73.5 82 PHE B O 1
ATOM 1399 N N . CYS B 1 83 ? -7.902 26.781 19.344 1 60.06 83 CYS B N 1
ATOM 1400 C CA . CYS B 1 83 ? -8.484 27.516 20.469 1 60.06 83 CYS B CA 1
ATOM 1401 C C . CYS B 1 83 ? -8.047 28.969 20.438 1 60.06 83 CYS B C 1
ATOM 1403 O O . CYS B 1 83 ? -6.852 29.266 20.359 1 60.06 83 CYS B O 1
ATOM 1405 N N . THR B 1 84 ? -8.672 29.797 19.719 1 49.16 84 THR B N 1
ATOM 1406 C CA . THR B 1 84 ? -8.586 31.25 19.828 1 49.16 84 THR B CA 1
ATOM 1407 C C . THR B 1 84 ? -8.297 31.672 21.266 1 49.16 84 THR B C 1
ATOM 1409 O O . THR B 1 84 ? -9.203 31.672 22.109 1 49.16 84 THR B O 1
ATOM 1412 N N . HIS B 1 85 ? -7.508 31.047 22.078 1 45.31 85 HIS B N 1
ATOM 1413 C CA . HIS B 1 85 ? -7.242 31.922 23.219 1 45.31 85 HIS B CA 1
ATOM 1414 C C . HIS B 1 85 ? -6.492 33.188 22.781 1 45.31 85 HIS B C 1
ATOM 1416 O O . HIS B 1 85 ? -5.289 33.125 22.531 1 45.31 85 HIS B O 1
ATOM 1422 N N . ILE B 1 86 ? -6.926 33.938 21.812 1 43.72 86 ILE B N 1
ATOM 1423 C CA . ILE B 1 86 ? -6.445 35.312 21.734 1 43.72 86 ILE B CA 1
ATOM 1424 C C . ILE B 1 86 ? -6.32 35.906 23.141 1 43.72 86 ILE B C 1
ATOM 1426 O O . ILE B 1 86 ? -7.316 36.031 23.844 1 43.72 86 ILE B O 1
ATOM 1430 N N . LYS B 1 87 ? -5.332 35.531 23.984 1 38.38 87 LYS B N 1
ATOM 1431 C CA . LYS B 1 87 ? -4.996 36.438 25.062 1 38.38 87 LYS B CA 1
ATOM 1432 C C . LYS B 1 87 ? -4.746 37.844 24.547 1 38.38 87 LYS B C 1
ATOM 1434 O O . LYS B 1 87 ? -4 38.031 23.594 1 38.38 87 LYS B O 1
ATOM 1439 N N . SER B 1 88 ? -5.672 38.719 24.484 1 35.84 88 SER B N 1
ATOM 1440 C CA . SER B 1 88 ? -5.461 40.156 24.516 1 35.84 88 SER B CA 1
ATOM 1441 C C . SER B 1 88 ? -4.219 40.531 25.328 1 35.84 88 SER B C 1
ATOM 1443 O O . SER B 1 88 ? -4.133 40.219 26.516 1 35.84 88 SER B O 1
ATOM 1445 N N . MET B 1 89 ? -3.064 40.125 24.797 1 30.55 89 MET B N 1
ATOM 1446 C CA . MET B 1 89 ? -2.064 40.969 25.484 1 30.55 89 MET B CA 1
ATOM 1447 C C . MET B 1 89 ? -2.223 42.438 25.094 1 30.55 89 MET B C 1
ATOM 1449 O O . MET B 1 89 ? -2.488 42.75 23.938 1 30.55 89 MET B O 1
#

Foldseek 3Di:
DFQAADAPPGGDTDDPVDPKDKAAADPPPVRNVVVVVVSPDPPDDDDPRHTHICVVDDPVPDDPPDPDDDDDPPDDDDDDDPVPPVPPD/DFQAADAPPGGDTDDPVDPKDKAAADPPPVRNVVVVVVSPDPPDDDDPRHTHICVVDDPVVDDPPDPDDDDDPPDDDDDDDPVPPPPPD